Protein AF-R6BYP0-F1 (afdb_monomer_lite)

Foldseek 3Di:
DAAQAFDGPPDDPVCLVVQNFDDPDVVVVVVCCVVVVDDDGSCVNVVLQVVCVPPPDGKDWDGDSHHTDIDRDDPPDPDPDDDDDDDDDDPDPPDLLVLVVVVCVVPVDDDLVNSCVSSVHDSVVSVVSVVVCVVVVVDPDD

pLDDT: mean 83.01, std 14.81, range [37.06, 96.94]

Sequence (142 aa):
MGGIGGLLPGLELDDLMMGISVCRNPHLADVFYRMQLIEVYGTGMKKIMGAYADTPVQPKVTTTNNAFKIILPNVNAVPKAAEAPEEAIAPVADSNEEKVLRFLTEHQVITRKAAQTLLDVSQSTAGRILKAMVDSGQIKQF

Secondary structure (DSSP, 8-state):
---SSSPPTT--HHHHHHT----S-HHHHHHHHHTTSS-STT-HHHHHHHHTTTSSS--EEEE-SS-EEEE---SS---------S-S-------HHHHHHHHHHH-S---HHHHHHHHTS-HHHHHHHHHHHHHTTSS---

Radius of gyration: 25.03 Å; chains: 1; bounding box: 53×41×54 Å

Structure (mmCIF, N/CA/C/O backbone):
data_AF-R6BYP0-F1
#
_entry.id   AF-R6BYP0-F1
#
loop_
_atom_site.group_PDB
_atom_site.id
_atom_site.type_symbol
_atom_site.label_atom_id
_atom_site.label_alt_id
_atom_site.label_comp_id
_atom_site.label_asym_id
_atom_site.label_entity_id
_atom_site.label_seq_id
_atom_site.pdbx_PDB_ins_code
_atom_site.Cartn_x
_atom_site.Cartn_y
_atom_site.Cartn_z
_atom_site.occupancy
_atom_site.B_iso_or_equiv
_atom_site.auth_seq_id
_atom_site.auth_comp_id
_atom_site.auth_asym_id
_atom_site.auth_atom_id
_atom_site.pdbx_PDB_model_num
ATOM 1 N N . MET A 1 1 ? 14.848 15.702 -15.884 1.00 47.72 1 MET A N 1
ATOM 2 C CA . MET A 1 1 ? 15.810 15.255 -14.851 1.00 47.72 1 MET A CA 1
ATOM 3 C C . MET A 1 1 ? 14.997 14.528 -13.784 1.00 47.72 1 MET A C 1
ATOM 5 O O . MET A 1 1 ? 14.162 15.163 -13.157 1.00 47.72 1 MET A O 1
ATOM 9 N N . GLY A 1 2 ? 15.081 13.196 -13.701 1.00 54.56 2 GLY A N 1
ATOM 10 C CA . GLY A 1 2 ? 14.221 12.405 -12.807 1.00 54.56 2 GLY A CA 1
ATOM 11 C C . GLY A 1 2 ? 14.681 12.509 -11.353 1.00 54.56 2 GLY A C 1
ATOM 12 O O . GLY A 1 2 ? 15.869 12.358 -11.086 1.00 54.56 2 GLY A O 1
ATOM 13 N N . GLY A 1 3 ? 13.755 12.767 -10.425 1.00 59.56 3 GLY A N 1
ATOM 14 C CA . GLY A 1 3 ? 14.043 12.791 -8.989 1.00 59.56 3 GLY A CA 1
ATOM 15 C C . GLY A 1 3 ? 14.639 11.464 -8.505 1.00 59.56 3 GLY A C 1
ATOM 16 O O . GLY A 1 3 ? 14.298 10.398 -9.027 1.00 59.56 3 GLY A O 1
ATOM 17 N N . ILE A 1 4 ? 15.531 11.545 -7.514 1.00 72.12 4 ILE A N 1
ATOM 18 C CA . ILE A 1 4 ? 16.390 10.444 -7.037 1.00 72.12 4 ILE A CA 1
ATOM 19 C C . ILE A 1 4 ? 15.579 9.246 -6.502 1.00 72.12 4 ILE A C 1
ATOM 21 O O . ILE A 1 4 ? 16.046 8.116 -6.602 1.00 72.12 4 ILE A O 1
ATOM 25 N N . GLY A 1 5 ? 14.347 9.456 -6.022 1.00 79.56 5 GLY A N 1
ATOM 26 C CA . GLY A 1 5 ? 13.522 8.373 -5.467 1.00 79.56 5 GLY A CA 1
ATOM 27 C C . GLY A 1 5 ? 12.004 8.501 -5.623 1.00 79.56 5 GLY A C 1
ATOM 28 O O . GLY A 1 5 ? 11.293 7.701 -5.028 1.00 79.56 5 GLY A O 1
ATOM 29 N N . GLY A 1 6 ? 11.489 9.485 -6.372 1.00 86.81 6 GLY A N 1
ATOM 30 C CA . GLY A 1 6 ? 10.042 9.690 -6.570 1.00 86.81 6 GLY A CA 1
ATOM 31 C C . GLY A 1 6 ? 9.419 8.729 -7.587 1.00 86.81 6 GLY A C 1
ATOM 32 O O . GLY A 1 6 ? 10.005 7.703 -7.930 1.00 86.81 6 GLY A O 1
ATOM 33 N N . LEU A 1 7 ? 8.265 9.081 -8.150 1.00 89.00 7 LEU A N 1
ATOM 34 C CA . LEU A 1 7 ? 7.816 8.491 -9.420 1.00 89.00 7 LEU A CA 1
ATOM 35 C C . LEU A 1 7 ? 8.611 9.088 -10.595 1.00 89.00 7 LEU A C 1
ATOM 37 O O . LEU A 1 7 ? 9.308 10.098 -10.445 1.00 89.00 7 LEU A O 1
ATOM 41 N N . LEU A 1 8 ? 8.612 8.415 -11.749 1.00 88.25 8 LEU A N 1
ATOM 42 C CA . LEU A 1 8 ? 9.209 9.005 -12.951 1.00 88.25 8 LEU A CA 1
ATOM 43 C C . LEU A 1 8 ? 8.338 10.180 -13.423 1.00 88.25 8 LEU A C 1
ATOM 45 O O . LEU A 1 8 ? 7.123 10.131 -13.245 1.00 88.25 8 LEU A O 1
ATOM 49 N N . PRO A 1 9 ? 8.929 11.235 -14.013 1.00 85.81 9 PRO A N 1
ATOM 50 C CA . PRO A 1 9 ? 8.148 12.350 -14.539 1.00 85.81 9 PRO A CA 1
ATOM 51 C C . PRO A 1 9 ? 7.064 11.860 -15.505 1.00 85.81 9 PRO A C 1
ATOM 53 O O . PRO A 1 9 ? 7.372 11.106 -16.427 1.00 85.81 9 PRO A O 1
ATOM 56 N N . GLY A 1 10 ? 5.821 12.294 -15.288 1.00 86.94 10 GLY A N 1
ATOM 57 C CA . GLY A 1 10 ? 4.667 11.879 -16.089 1.00 86.94 10 GLY A CA 1
ATOM 58 C C . GLY A 1 10 ? 4.003 10.570 -15.650 1.00 86.94 10 GLY A C 1
ATOM 59 O O . GLY A 1 10 ? 3.106 10.122 -16.350 1.00 86.94 10 GLY A O 1
ATOM 60 N N . LEU A 1 11 ? 4.428 9.967 -14.533 1.00 89.31 11 LEU A N 1
ATOM 61 C CA . LEU A 1 11 ? 3.693 8.885 -13.875 1.00 89.31 11 LEU A CA 1
ATOM 62 C C . LEU A 1 11 ? 3.050 9.374 -12.584 1.00 89.31 11 LEU A C 1
ATOM 64 O O . LEU A 1 11 ? 3.723 9.949 -11.722 1.00 89.31 11 LEU A O 1
ATOM 68 N N . GLU A 1 12 ? 1.775 9.050 -12.430 1.00 91.25 12 GLU A N 1
ATOM 69 C CA . GLU A 1 12 ? 1.004 9.270 -11.217 1.00 91.25 12 GLU A CA 1
ATOM 70 C C . GLU A 1 12 ? 0.814 7.967 -10.430 1.00 91.25 12 GLU A C 1
ATOM 72 O O . GLU A 1 12 ? 1.130 6.861 -10.882 1.00 91.25 12 GLU A O 1
ATOM 77 N N . LEU A 1 13 ? 0.322 8.092 -9.195 1.00 89.69 13 LEU A N 1
ATOM 78 C CA . LEU A 1 13 ? 0.035 6.927 -8.362 1.00 89.69 13 LEU A CA 1
ATOM 79 C C . LEU A 1 13 ? -1.062 6.050 -8.985 1.00 89.69 13 LEU A C 1
ATOM 81 O O . LEU A 1 13 ? -0.971 4.825 -8.916 1.00 89.69 13 LEU A O 1
ATOM 85 N N . ASP A 1 14 ? -2.058 6.654 -9.630 1.00 90.94 14 ASP A N 1
ATOM 86 C CA . ASP A 1 14 ? -3.150 5.917 -10.268 1.00 90.94 14 ASP A CA 1
ATOM 87 C C . ASP A 1 14 ? -2.651 5.062 -11.440 1.00 90.94 14 ASP A C 1
ATOM 89 O O . ASP A 1 14 ? -3.052 3.904 -11.559 1.00 90.94 14 ASP A O 1
ATOM 93 N N . ASP A 1 15 ? -1.691 5.556 -12.229 1.00 91.38 15 ASP A N 1
ATOM 94 C CA . ASP A 1 15 ? -1.046 4.790 -13.304 1.00 91.38 15 ASP A CA 1
ATOM 95 C C . ASP A 1 15 ? -0.396 3.508 -12.764 1.00 91.38 15 ASP A C 1
ATOM 97 O O . ASP A 1 15 ? -0.582 2.407 -13.296 1.00 91.38 15 ASP A O 1
ATOM 101 N N . LEU A 1 16 ? 0.334 3.641 -11.653 1.00 89.00 16 LEU A N 1
ATOM 102 C CA . LEU A 1 16 ? 0.970 2.526 -10.955 1.00 89.00 16 LEU A CA 1
ATOM 103 C C . LEU A 1 16 ? -0.075 1.501 -10.482 1.00 89.00 16 LEU A C 1
ATOM 105 O O . LEU A 1 16 ? 0.128 0.293 -10.626 1.00 89.00 16 LEU A O 1
ATOM 109 N N . MET A 1 17 ? -1.206 1.969 -9.946 1.00 89.12 17 MET A N 1
ATOM 110 C CA . MET A 1 17 ? -2.302 1.112 -9.478 1.00 89.12 17 MET A CA 1
ATOM 111 C C . MET A 1 17 ? -3.043 0.433 -10.639 1.00 89.12 17 MET A C 1
ATOM 113 O O . MET A 1 17 ? -3.471 -0.718 -10.514 1.00 89.12 17 MET A O 1
ATOM 117 N N . MET A 1 18 ? -3.120 1.077 -11.808 1.00 89.56 18 MET A N 1
ATOM 118 C CA . MET A 1 18 ? -3.630 0.475 -13.045 1.00 89.56 18 MET A CA 1
ATOM 119 C C . MET A 1 18 ? -2.673 -0.564 -13.644 1.00 89.56 18 MET A C 1
ATOM 121 O O . MET A 1 18 ? -3.097 -1.385 -14.463 1.00 89.56 18 MET A O 1
ATOM 125 N N . GLY A 1 19 ? -1.433 -0.631 -13.158 1.00 87.69 19 GLY A N 1
ATOM 126 C CA . GLY A 1 19 ? -0.419 -1.597 -13.574 1.00 87.69 19 GLY A CA 1
ATOM 127 C C . GLY A 1 19 ? 0.525 -1.071 -14.651 1.00 87.69 19 GLY A C 1
ATOM 128 O O . GLY A 1 19 ? 1.230 -1.859 -15.278 1.00 87.69 19 GLY A O 1
ATOM 129 N N . ILE A 1 20 ? 0.566 0.245 -14.865 1.00 90.62 20 ILE A N 1
ATOM 130 C CA . ILE A 1 20 ? 1.586 0.874 -15.699 1.00 90.62 20 ILE A CA 1
ATOM 131 C C . ILE A 1 20 ? 2.915 0.795 -14.950 1.00 90.62 20 ILE A C 1
ATOM 133 O O . ILE A 1 20 ? 3.030 1.159 -13.779 1.00 90.62 20 ILE A O 1
ATOM 137 N N . SER A 1 21 ? 3.941 0.288 -15.628 1.00 88.12 21 SER A N 1
ATOM 138 C CA . SER A 1 21 ? 5.251 0.076 -15.030 1.00 88.12 21 SER A CA 1
ATOM 139 C C . SER A 1 21 ? 6.345 0.534 -15.972 1.00 88.12 21 SER A C 1
ATOM 141 O O . SER A 1 21 ? 6.461 0.053 -17.097 1.00 88.12 21 SER A O 1
ATOM 143 N N . VAL A 1 22 ? 7.160 1.468 -15.487 1.00 88.88 22 VAL A N 1
ATOM 144 C CA . VAL A 1 22 ? 8.343 1.959 -16.189 1.00 88.88 22 VAL A CA 1
ATOM 145 C C . VAL A 1 22 ? 9.548 1.761 -15.282 1.00 88.88 22 VAL A C 1
ATOM 147 O O . VAL A 1 22 ? 9.624 2.306 -14.178 1.00 88.88 22 VAL A O 1
ATOM 150 N N . CYS A 1 23 ? 10.504 0.959 -15.743 1.00 87.88 23 CYS A N 1
ATOM 151 C CA . CYS A 1 23 ? 11.705 0.652 -14.981 1.00 87.88 23 CYS A CA 1
ATOM 152 C C . CYS A 1 23 ? 12.722 1.790 -15.074 1.00 87.88 23 CYS A C 1
ATOM 154 O O . CYS A 1 23 ? 13.144 2.170 -16.162 1.00 87.88 23 CYS A O 1
ATOM 156 N N . ARG A 1 24 ? 13.203 2.267 -13.920 1.00 88.56 24 ARG A N 1
ATOM 157 C CA . ARG A 1 24 ? 14.367 3.173 -13.860 1.00 88.56 24 ARG A CA 1
ATOM 158 C C . ARG A 1 24 ? 15.650 2.490 -14.329 1.00 88.56 24 ARG A C 1
ATOM 160 O O . ARG A 1 24 ? 16.475 3.118 -14.980 1.00 88.56 24 ARG A O 1
ATOM 167 N N . ASN A 1 25 ? 15.812 1.214 -13.981 1.00 91.81 25 ASN A N 1
ATOM 168 C CA . ASN A 1 25 ? 16.931 0.384 -14.409 1.00 91.81 25 ASN A CA 1
ATOM 169 C C . ASN A 1 25 ? 16.396 -0.905 -15.059 1.00 91.81 25 ASN A C 1
ATOM 171 O O . ASN A 1 25 ? 16.143 -1.882 -14.349 1.00 91.81 25 ASN A O 1
ATOM 175 N N . PRO A 1 26 ? 16.193 -0.911 -16.389 1.00 91.19 26 PRO A N 1
ATOM 176 C CA . PRO A 1 26 ? 15.691 -2.078 -17.113 1.00 91.19 26 PRO A CA 1
ATOM 177 C C . PRO A 1 26 ? 16.608 -3.302 -17.007 1.00 91.19 26 PRO A C 1
ATOM 179 O O . PRO A 1 26 ? 16.115 -4.419 -16.915 1.00 91.19 26 PRO A O 1
ATOM 182 N N . HIS A 1 27 ? 17.931 -3.109 -16.957 1.00 95.62 27 HIS A N 1
ATOM 183 C CA . HIS A 1 27 ? 18.885 -4.218 -16.843 1.00 95.62 27 HIS A CA 1
ATOM 184 C C . HIS A 1 27 ? 18.778 -4.938 -15.498 1.00 95.62 27 HIS A C 1
ATOM 186 O O . HIS A 1 27 ? 18.795 -6.163 -15.453 1.00 95.62 27 HIS A O 1
ATOM 192 N N . LEU A 1 28 ? 18.631 -4.191 -14.398 1.00 94.38 28 LEU A N 1
ATOM 193 C CA . LEU A 1 28 ? 18.425 -4.795 -13.080 1.00 94.38 28 LEU A CA 1
ATOM 194 C C . LEU A 1 28 ? 17.107 -5.577 -13.028 1.00 94.38 28 LEU A C 1
ATOM 196 O O . LEU A 1 28 ? 17.053 -6.667 -12.464 1.00 94.38 28 LEU A O 1
ATOM 200 N N . ALA A 1 29 ? 16.055 -5.028 -13.634 1.00 92.00 29 ALA A N 1
ATOM 201 C CA . ALA A 1 29 ? 14.764 -5.692 -13.668 1.00 92.00 29 ALA A CA 1
ATOM 202 C C . ALA A 1 29 ? 14.799 -6.974 -14.520 1.00 92.00 29 ALA A C 1
ATOM 204 O O . ALA A 1 29 ? 14.262 -7.992 -14.092 1.00 92.00 29 ALA A O 1
ATOM 205 N N . ASP A 1 30 ? 15.515 -6.967 -15.650 1.00 93.31 30 ASP A N 1
ATOM 206 C CA . ASP A 1 30 ? 15.751 -8.165 -16.466 1.00 93.31 30 ASP A CA 1
ATOM 207 C C . ASP A 1 30 ? 16.498 -9.257 -15.684 1.00 93.31 30 ASP A C 1
ATOM 209 O O . ASP A 1 30 ? 16.110 -10.425 -15.718 1.00 93.31 30 ASP A O 1
ATOM 213 N N . VAL A 1 31 ? 17.518 -8.886 -14.901 1.00 96.12 31 VAL A N 1
ATOM 214 C CA . VAL A 1 31 ? 18.211 -9.833 -14.013 1.00 96.12 31 VAL A CA 1
ATOM 215 C C . VAL A 1 31 ? 17.234 -10.452 -13.010 1.00 96.12 31 VAL A C 1
ATOM 217 O O . VAL A 1 31 ? 17.187 -11.675 -12.887 1.00 96.12 31 VAL A O 1
ATOM 220 N N . PHE A 1 32 ? 16.414 -9.650 -12.325 1.00 95.31 32 PHE A N 1
ATOM 221 C CA . PHE A 1 32 ? 15.428 -10.170 -11.369 1.00 95.31 32 PHE A CA 1
ATOM 222 C C . PHE A 1 32 ? 14.362 -11.048 -12.027 1.00 95.31 32 PHE A C 1
ATOM 224 O O . PHE A 1 32 ? 13.955 -12.047 -11.432 1.00 95.31 32 PHE A O 1
ATOM 231 N N . TYR A 1 33 ? 13.950 -10.717 -13.251 1.00 9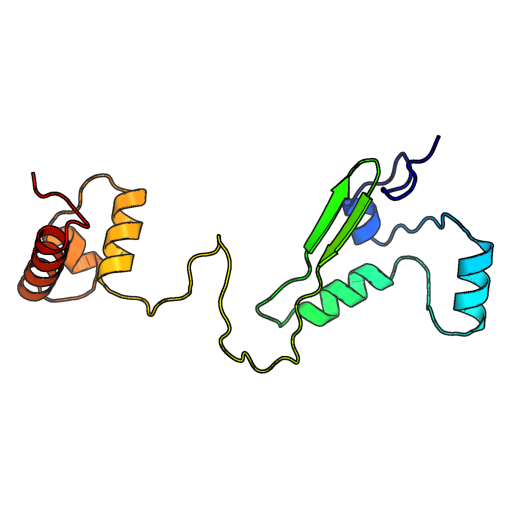2.88 33 TYR A N 1
ATOM 232 C CA . TYR A 1 33 ? 13.013 -11.519 -14.028 1.00 92.88 33 TYR A CA 1
ATOM 233 C C . TYR A 1 33 ? 13.608 -12.886 -14.385 1.00 92.88 33 TYR A C 1
ATOM 235 O O . TYR A 1 33 ? 12.999 -13.923 -14.133 1.00 92.88 33 TYR A O 1
ATOM 243 N N . ARG A 1 34 ? 14.848 -12.913 -14.890 1.00 95.19 34 ARG A N 1
ATOM 244 C CA . ARG A 1 34 ? 15.562 -14.153 -15.243 1.00 95.19 34 ARG A CA 1
ATOM 245 C C . ARG A 1 34 ? 15.862 -15.035 -14.034 1.00 95.19 34 ARG A C 1
ATOM 247 O O . ARG A 1 34 ? 15.889 -16.254 -14.170 1.00 95.19 34 ARG A O 1
ATOM 254 N N . MET A 1 35 ? 16.066 -14.433 -12.863 1.00 96.94 35 MET A N 1
ATOM 255 C CA . MET A 1 35 ? 16.201 -15.148 -11.589 1.00 96.94 35 MET A CA 1
ATOM 256 C C . MET A 1 35 ? 14.856 -15.569 -10.978 1.00 96.94 35 MET A C 1
ATOM 258 O O . MET A 1 35 ? 14.851 -16.142 -9.893 1.00 96.94 35 MET A O 1
ATOM 262 N N . GLN A 1 36 ? 13.728 -15.275 -11.634 1.00 93.38 36 GLN A N 1
ATOM 263 C CA . GLN A 1 36 ? 12.375 -15.570 -11.148 1.00 93.38 36 GLN A CA 1
ATOM 264 C C . GLN A 1 36 ? 12.047 -14.924 -9.787 1.00 93.38 36 GLN A C 1
ATOM 266 O O . GLN A 1 36 ? 11.179 -15.401 -9.061 1.00 93.38 36 GLN A O 1
ATOM 271 N N . LEU A 1 37 ? 12.723 -13.822 -9.436 1.00 93.44 37 LEU A N 1
ATOM 272 C CA . LEU A 1 37 ? 12.415 -13.038 -8.232 1.00 93.44 37 LEU A CA 1
ATOM 273 C C . LEU A 1 37 ? 11.259 -12.063 -8.450 1.00 93.44 37 LEU A C 1
ATOM 275 O O . LEU A 1 37 ? 10.616 -11.636 -7.494 1.00 93.44 37 LEU A O 1
ATOM 279 N N . ILE A 1 38 ? 11.021 -11.688 -9.705 1.00 91.56 38 ILE A N 1
ATOM 280 C CA . ILE A 1 38 ? 9.865 -10.901 -10.115 1.00 91.56 38 ILE A CA 1
ATOM 281 C C . ILE A 1 38 ? 9.165 -11.599 -11.273 1.00 91.56 38 ILE A C 1
ATOM 283 O O . ILE A 1 38 ? 9.764 -12.369 -12.021 1.00 91.56 38 ILE A O 1
ATOM 287 N N . GLU A 1 39 ? 7.883 -11.300 -11.415 1.00 84.44 39 GLU A N 1
ATOM 288 C CA . GLU A 1 39 ? 7.058 -11.791 -12.510 1.00 84.44 39 GLU A CA 1
ATOM 289 C C . GLU A 1 39 ? 7.020 -10.757 -13.650 1.00 84.44 39 GLU A C 1
ATOM 291 O O . GLU A 1 39 ? 8.040 -10.205 -14.051 1.00 84.44 39 GLU A O 1
ATOM 296 N N . VAL A 1 40 ? 5.824 -10.458 -14.159 1.00 80.69 40 VAL A N 1
ATOM 297 C CA . VAL A 1 40 ? 5.571 -9.421 -15.154 1.00 80.69 40 VAL A CA 1
ATOM 298 C C . VAL A 1 40 ? 5.567 -8.039 -14.498 1.00 80.69 40 VAL A C 1
ATOM 300 O O . VAL A 1 40 ? 5.065 -7.845 -13.388 1.00 80.69 40 VAL A O 1
ATOM 303 N N . TYR A 1 41 ? 6.099 -7.055 -15.217 1.00 83.81 41 TYR A N 1
ATOM 304 C CA . TYR A 1 41 ? 6.051 -5.650 -14.833 1.00 83.81 41 TYR A CA 1
ATOM 305 C C . TYR A 1 41 ? 4.620 -5.189 -14.512 1.00 83.81 41 TYR A C 1
ATOM 307 O O . TYR A 1 41 ? 3.663 -5.560 -15.189 1.00 83.81 41 TYR A O 1
ATOM 315 N N . GLY A 1 42 ? 4.470 -4.366 -13.473 1.00 84.06 42 GLY A N 1
ATOM 316 C CA . GLY A 1 42 ? 3.197 -3.708 -13.148 1.00 84.06 42 GLY A CA 1
ATOM 317 C C . GLY A 1 42 ? 2.155 -4.555 -12.415 1.00 84.06 42 GLY A C 1
ATOM 318 O O . GLY A 1 42 ? 1.148 -4.014 -11.966 1.00 84.06 42 GLY A O 1
ATOM 319 N N . THR A 1 43 ? 2.378 -5.854 -12.205 1.00 89.38 43 THR A N 1
ATOM 320 C CA . THR A 1 43 ? 1.425 -6.692 -11.449 1.00 89.38 43 THR A CA 1
ATOM 321 C C . THR A 1 43 ? 1.628 -6.612 -9.936 1.00 89.38 43 THR A C 1
ATOM 323 O O . THR A 1 43 ? 0.686 -6.828 -9.173 1.00 89.38 43 THR A O 1
ATOM 326 N N . GLY A 1 44 ? 2.840 -6.259 -9.492 1.00 90.88 44 GLY A N 1
ATOM 327 C CA . GLY A 1 44 ? 3.237 -6.295 -8.083 1.00 90.88 44 GLY A CA 1
ATOM 328 C C . GLY A 1 44 ? 2.342 -5.462 -7.163 1.00 90.88 44 GLY A C 1
ATOM 329 O O . GLY A 1 44 ? 1.920 -5.955 -6.123 1.00 90.88 44 GLY A O 1
ATOM 330 N N . MET A 1 45 ? 1.975 -4.239 -7.563 1.00 92.19 45 MET A N 1
ATOM 331 C CA . MET A 1 45 ? 1.120 -3.380 -6.733 1.00 92.19 45 MET A CA 1
ATOM 332 C C . MET A 1 45 ? -0.281 -3.949 -6.539 1.00 92.19 45 MET A C 1
ATOM 334 O O . MET A 1 45 ? -0.766 -3.994 -5.412 1.00 92.19 45 MET A O 1
ATOM 338 N N . LYS A 1 46 ? -0.907 -4.451 -7.609 1.00 91.25 46 LYS A N 1
ATOM 339 C CA . LYS A 1 46 ? -2.222 -5.100 -7.518 1.00 91.25 46 LYS A CA 1
ATOM 340 C C . LYS A 1 46 ? -2.174 -6.334 -6.622 1.00 91.25 46 LYS A C 1
ATOM 342 O O . LYS A 1 46 ? -3.103 -6.556 -5.858 1.00 91.25 46 LYS A O 1
ATOM 347 N N . LYS A 1 47 ? -1.082 -7.104 -6.668 1.00 93.00 47 LYS A N 1
ATOM 348 C CA . LYS A 1 47 ? -0.884 -8.264 -5.788 1.00 93.00 47 LYS A CA 1
ATOM 349 C C . LYS A 1 47 ? -0.713 -7.869 -4.330 1.00 93.00 47 LYS A C 1
ATOM 351 O O . LYS A 1 47 ? -1.337 -8.486 -3.477 1.00 93.00 47 LYS A O 1
ATOM 356 N N . ILE A 1 48 ? 0.084 -6.836 -4.053 1.00 94.25 48 ILE A N 1
ATOM 357 C CA . ILE A 1 48 ? 0.238 -6.297 -2.698 1.00 94.25 48 ILE A CA 1
ATOM 358 C C . ILE A 1 48 ? -1.126 -5.862 -2.166 1.00 94.25 48 ILE A C 1
ATOM 360 O O . ILE A 1 48 ? -1.514 -6.304 -1.099 1.00 94.25 48 ILE A O 1
ATOM 364 N N . MET A 1 49 ? -1.885 -5.062 -2.914 1.00 93.88 49 MET A N 1
ATOM 365 C CA . MET A 1 49 ? -3.206 -4.606 -2.465 1.00 93.88 49 MET A CA 1
ATOM 366 C C . MET A 1 49 ? -4.191 -5.773 -2.305 1.00 93.88 49 MET A C 1
ATOM 368 O O . MET A 1 49 ? -4.890 -5.859 -1.302 1.00 93.88 49 MET A O 1
ATOM 372 N N . GLY A 1 50 ? -4.192 -6.718 -3.250 1.00 94.56 50 GLY A N 1
ATOM 373 C CA . GLY A 1 50 ? -5.032 -7.915 -3.203 1.00 94.56 50 GLY A CA 1
ATOM 374 C C . GLY A 1 50 ? -4.729 -8.829 -2.014 1.00 94.56 50 GLY A C 1
ATOM 375 O O . GLY A 1 50 ? -5.654 -9.371 -1.422 1.00 94.56 50 GLY A O 1
ATOM 376 N N . ALA A 1 51 ? -3.463 -8.949 -1.604 1.00 94.75 51 ALA A N 1
ATOM 377 C CA . ALA A 1 51 ? -3.069 -9.733 -0.430 1.00 94.75 51 ALA A CA 1
ATOM 378 C C . ALA A 1 51 ? -3.622 -9.169 0.893 1.00 94.75 51 ALA A C 1
ATOM 380 O O . ALA A 1 51 ? -3.668 -9.887 1.888 1.00 94.75 51 ALA A O 1
ATOM 381 N N . TYR A 1 52 ? -4.045 -7.903 0.901 1.00 95.75 52 TYR A N 1
ATOM 382 C CA . TYR A 1 52 ? -4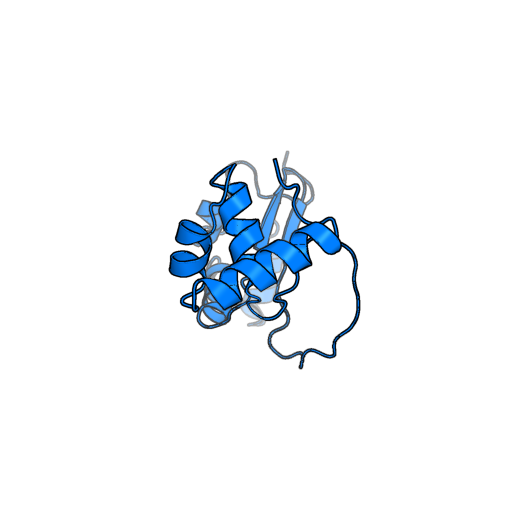.637 -7.231 2.054 1.00 95.75 52 TYR A CA 1
ATOM 383 C C . TYR A 1 52 ? -6.152 -7.005 1.909 1.00 95.75 52 TYR A C 1
ATOM 385 O O . TYR A 1 52 ? -6.756 -6.456 2.828 1.00 95.75 52 TYR A O 1
ATOM 393 N N . ALA A 1 53 ? -6.789 -7.432 0.810 1.00 93.56 53 ALA A N 1
ATOM 394 C CA . ALA A 1 53 ? -8.188 -7.109 0.503 1.00 93.56 53 ALA A CA 1
ATOM 395 C C . ALA A 1 53 ? -9.171 -7.488 1.628 1.00 93.56 53 ALA A C 1
ATOM 397 O O . ALA A 1 53 ? -10.034 -6.688 1.979 1.00 93.56 53 ALA A O 1
ATOM 398 N N . ASP A 1 54 ? -8.977 -8.656 2.244 1.00 92.75 54 ASP A N 1
ATOM 399 C CA . ASP A 1 54 ? -9.833 -9.175 3.322 1.00 92.75 54 ASP A CA 1
ATOM 400 C C . ASP A 1 54 ? -9.308 -8.843 4.730 1.00 92.75 54 ASP A C 1
ATOM 402 O O . ASP A 1 54 ? -9.762 -9.400 5.731 1.00 92.75 54 ASP A O 1
ATOM 406 N N . THR A 1 55 ? -8.317 -7.954 4.833 1.00 91.31 55 THR A N 1
ATOM 407 C CA . THR A 1 55 ? -7.697 -7.583 6.110 1.00 91.31 55 THR A CA 1
ATOM 408 C C . THR A 1 55 ? -8.186 -6.211 6.590 1.00 91.31 55 THR A C 1
ATOM 410 O O . THR A 1 55 ? -8.407 -5.305 5.782 1.00 91.31 55 THR A O 1
ATOM 413 N N . PRO A 1 56 ? -8.341 -6.003 7.912 1.00 89.19 56 PRO A N 1
ATOM 414 C CA . PRO A 1 56 ? -8.819 -4.726 8.452 1.00 89.19 56 PRO A CA 1
ATOM 415 C C . PRO A 1 56 ? -7.794 -3.591 8.308 1.00 89.19 56 PRO A C 1
ATOM 417 O O . PRO A 1 56 ? -8.135 -2.419 8.442 1.00 89.19 56 PRO A O 1
ATOM 420 N N . VAL A 1 57 ? -6.528 -3.928 8.055 1.00 91.44 57 VAL A N 1
ATOM 421 C CA . VAL A 1 57 ? -5.428 -2.981 7.866 1.00 91.44 57 VAL A CA 1
ATOM 422 C C . VAL A 1 57 ? -5.031 -2.958 6.399 1.00 91.44 57 VAL A C 1
ATOM 424 O O . VAL A 1 57 ? -4.830 -4.001 5.801 1.00 91.44 57 VAL A O 1
ATOM 427 N N . GLN A 1 58 ? -4.888 -1.775 5.811 1.00 94.75 58 GLN A N 1
ATOM 428 C CA . GLN A 1 58 ? -4.602 -1.643 4.381 1.00 94.75 58 GLN A CA 1
ATOM 429 C C . GLN A 1 58 ? -3.211 -1.039 4.135 1.00 94.75 58 GLN A C 1
ATOM 431 O O . GLN A 1 58 ? -2.778 -0.172 4.908 1.00 94.75 58 GLN A O 1
ATOM 436 N N . PRO A 1 59 ? -2.500 -1.455 3.069 1.00 95.62 59 PRO A N 1
ATOM 437 C CA . PRO A 1 59 ? -1.278 -0.804 2.628 1.00 95.62 59 PRO A CA 1
ATOM 438 C C . PRO A 1 59 ? -1.510 0.675 2.314 1.00 95.62 59 PRO A C 1
ATOM 440 O O . PRO A 1 59 ? -2.554 1.056 1.788 1.00 95.62 59 PRO A O 1
ATOM 443 N N . LYS A 1 60 ? -0.514 1.522 2.589 1.00 94.56 60 LYS A N 1
ATOM 444 C CA . LYS A 1 60 ? -0.560 2.950 2.237 1.00 94.56 60 LYS A CA 1
ATOM 445 C C . LYS A 1 60 ? 0.621 3.310 1.358 1.00 94.56 60 LYS A C 1
ATOM 447 O O . LYS A 1 60 ? 1.763 3.039 1.722 1.00 94.56 60 LYS A O 1
ATOM 452 N N . VAL A 1 61 ? 0.343 3.946 0.225 1.00 92.69 61 VAL A N 1
ATOM 453 C CA . VAL A 1 61 ? 1.366 4.473 -0.680 1.00 92.69 61 VAL A CA 1
ATOM 454 C C . VAL A 1 61 ? 1.336 5.993 -0.610 1.00 92.69 61 VAL A C 1
ATOM 456 O O . VAL A 1 61 ? 0.274 6.609 -0.616 1.00 92.69 61 VAL A O 1
ATOM 459 N N . THR A 1 62 ? 2.505 6.610 -0.510 1.00 91.06 62 THR A N 1
ATOM 460 C CA . THR A 1 62 ? 2.659 8.063 -0.512 1.00 91.06 62 THR A CA 1
ATOM 461 C C . THR A 1 62 ? 3.848 8.425 -1.376 1.00 91.06 62 THR A C 1
ATOM 463 O O . THR A 1 62 ? 4.942 7.885 -1.208 1.00 91.06 62 THR A O 1
ATOM 466 N N . THR A 1 63 ? 3.637 9.352 -2.301 1.00 89.69 63 THR A N 1
ATOM 467 C CA . THR A 1 63 ? 4.651 9.762 -3.268 1.00 89.69 63 THR A CA 1
ATOM 468 C C . THR A 1 63 ? 4.891 11.256 -3.186 1.00 89.69 63 THR A C 1
ATOM 470 O O . THR A 1 63 ? 3.960 12.043 -3.044 1.00 89.69 63 THR A O 1
ATOM 473 N N . THR A 1 64 ? 6.149 11.648 -3.314 1.00 87.62 64 THR A N 1
ATOM 474 C CA . THR A 1 64 ? 6.565 13.028 -3.563 1.00 87.62 64 THR A CA 1
ATOM 475 C C . THR A 1 64 ? 7.433 13.054 -4.818 1.00 87.62 64 THR A C 1
ATOM 477 O O . THR A 1 64 ? 7.777 12.010 -5.380 1.00 87.62 64 THR A O 1
ATOM 480 N N . ASN A 1 65 ? 7.864 14.243 -5.236 1.00 84.44 65 ASN A N 1
ATOM 481 C CA . ASN A 1 65 ? 8.769 14.399 -6.380 1.00 84.44 65 ASN A CA 1
ATOM 482 C C . ASN A 1 65 ? 10.083 13.609 -6.226 1.00 84.44 65 ASN A C 1
ATOM 484 O O . ASN A 1 65 ? 10.721 13.244 -7.216 1.00 84.44 65 ASN A O 1
ATOM 488 N N . ASN A 1 66 ? 10.497 13.325 -4.989 1.00 87.50 66 ASN A N 1
ATOM 489 C CA . ASN A 1 66 ? 11.809 12.759 -4.690 1.00 87.50 66 ASN A CA 1
ATOM 490 C C . ASN A 1 66 ? 11.755 11.483 -3.846 1.00 87.50 66 ASN A C 1
ATOM 492 O O . ASN A 1 66 ? 12.810 10.895 -3.624 1.00 87.50 66 ASN A O 1
ATOM 496 N N . ALA A 1 67 ? 10.575 11.035 -3.414 1.00 88.62 67 ALA A N 1
ATOM 497 C CA . ALA A 1 67 ? 10.426 9.832 -2.608 1.00 88.62 67 ALA A CA 1
ATOM 498 C C . ALA A 1 67 ? 9.175 9.031 -2.982 1.00 88.62 67 ALA A C 1
ATOM 500 O O . ALA A 1 67 ? 8.117 9.587 -3.276 1.00 88.62 67 ALA A O 1
ATOM 501 N N . PHE A 1 68 ? 9.300 7.713 -2.897 1.00 90.88 68 PHE A N 1
ATOM 502 C CA . PHE A 1 68 ? 8.207 6.759 -2.950 1.00 90.88 68 PHE A CA 1
ATOM 503 C C . PHE A 1 68 ? 8.204 5.991 -1.630 1.00 90.88 68 PHE A C 1
ATOM 505 O O . PHE A 1 68 ? 9.180 5.319 -1.293 1.00 90.88 68 PHE A O 1
ATOM 512 N N . LYS A 1 69 ? 7.123 6.112 -0.862 1.00 93.06 69 LYS A N 1
ATOM 513 C CA . LYS A 1 69 ? 6.943 5.432 0.420 1.00 93.06 69 LYS A CA 1
ATOM 514 C C . LYS A 1 69 ? 5.779 4.462 0.306 1.00 93.06 69 LYS A C 1
ATOM 516 O O . LYS A 1 69 ? 4.685 4.853 -0.088 1.00 93.06 69 LYS A O 1
ATOM 521 N N . ILE A 1 70 ? 6.007 3.220 0.717 1.00 94.56 70 ILE A N 1
ATOM 522 C CA . ILE A 1 70 ? 4.956 2.225 0.917 1.00 94.56 70 ILE A CA 1
ATOM 523 C C . ILE A 1 70 ? 5.010 1.725 2.359 1.00 94.56 70 ILE A C 1
ATOM 525 O O . ILE A 1 70 ? 6.083 1.453 2.893 1.00 94.56 70 ILE A O 1
ATOM 529 N N . ILE A 1 71 ? 3.850 1.652 3.001 1.00 95.56 71 ILE A N 1
ATOM 530 C CA . ILE A 1 71 ? 3.668 1.127 4.351 1.00 95.56 71 ILE A CA 1
ATOM 531 C C . ILE A 1 71 ? 2.853 -0.152 4.221 1.00 95.56 71 ILE A C 1
ATOM 533 O O . ILE A 1 71 ? 1.729 -0.108 3.722 1.00 95.56 71 ILE A O 1
ATOM 537 N N . LEU A 1 72 ? 3.423 -1.267 4.676 1.00 96.38 72 LEU A N 1
ATOM 538 C CA . LEU A 1 72 ? 2.782 -2.579 4.696 1.00 96.38 72 LEU A CA 1
ATOM 539 C C . LEU A 1 72 ? 2.515 -2.974 6.154 1.00 96.38 72 LEU A C 1
ATOM 541 O O . LEU A 1 72 ? 3.467 -3.263 6.882 1.00 96.38 72 LEU A O 1
ATOM 545 N N . PRO A 1 73 ? 1.253 -2.955 6.613 1.00 93.81 73 PRO A N 1
ATOM 546 C CA . PRO A 1 73 ? 0.911 -3.418 7.951 1.00 93.81 73 PRO A CA 1
ATOM 547 C C . PRO A 1 73 ? 1.294 -4.890 8.147 1.00 93.81 73 PRO A C 1
ATOM 549 O O . PRO A 1 73 ? 1.100 -5.714 7.253 1.00 93.81 73 PRO A O 1
ATOM 552 N N . ASN A 1 74 ? 1.829 -5.244 9.315 1.00 92.81 74 ASN A N 1
ATOM 553 C CA . ASN A 1 74 ? 2.130 -6.639 9.625 1.00 92.81 74 ASN A CA 1
ATOM 554 C C . ASN A 1 74 ? 0.848 -7.370 10.050 1.00 92.81 74 ASN A C 1
ATOM 556 O O . ASN A 1 74 ? 0.311 -7.094 11.119 1.00 92.81 74 ASN A O 1
ATOM 560 N N . VAL A 1 75 ? 0.393 -8.316 9.231 1.00 88.75 75 VAL A N 1
ATOM 561 C CA . VAL A 1 75 ? -0.808 -9.131 9.490 1.00 88.75 75 VAL A CA 1
ATOM 562 C C . VAL A 1 75 ? -0.530 -10.380 10.335 1.00 88.75 75 VAL A C 1
ATOM 564 O O . VAL A 1 75 ? -1.458 -10.986 10.855 1.00 88.75 75 VAL A O 1
ATOM 567 N N . ASN A 1 76 ? 0.743 -10.759 10.495 1.00 86.44 76 ASN A N 1
ATOM 568 C CA . ASN A 1 76 ? 1.167 -11.950 11.240 1.00 86.44 76 ASN A CA 1
ATOM 569 C C . ASN A 1 76 ? 1.526 -11.645 12.700 1.00 86.44 76 ASN A C 1
ATOM 571 O O . ASN A 1 76 ? 1.717 -12.561 13.500 1.00 86.44 76 ASN A O 1
ATOM 575 N N . ALA A 1 77 ? 1.685 -10.368 13.051 1.00 79.69 77 ALA A N 1
ATOM 576 C CA . ALA A 1 77 ? 1.950 -9.984 14.425 1.00 79.69 77 ALA A CA 1
ATOM 577 C C . ALA A 1 77 ? 0.683 -10.197 15.254 1.00 79.69 77 ALA A C 1
ATOM 579 O O . ALA A 1 77 ? -0.305 -9.485 15.089 1.00 79.69 77 ALA A O 1
ATOM 580 N N . VAL A 1 78 ? 0.732 -11.147 16.191 1.00 59.53 78 VAL A N 1
ATOM 581 C CA . VAL A 1 78 ? -0.196 -11.145 17.324 1.00 59.53 78 VAL A CA 1
ATOM 582 C C . VAL A 1 78 ? 0.008 -9.799 18.020 1.00 59.53 78 VAL A C 1
ATOM 584 O O . VAL A 1 78 ? 1.153 -9.500 18.378 1.00 59.53 78 VAL A O 1
ATOM 587 N N . PRO A 1 79 ? -1.025 -8.956 18.176 1.00 57.81 79 PRO A N 1
ATOM 588 C CA . PRO A 1 79 ? -0.854 -7.652 18.790 1.00 57.81 79 PRO A CA 1
ATOM 589 C C . PRO A 1 79 ? -0.447 -7.849 20.251 1.00 57.81 79 PRO A C 1
ATOM 591 O O . PRO A 1 79 ? -1.276 -8.039 21.137 1.00 57.81 79 PRO A O 1
ATOM 594 N N . LYS A 1 80 ? 0.860 -7.808 20.515 1.00 45.75 80 LYS A N 1
ATOM 595 C CA . LYS A 1 80 ? 1.369 -7.486 21.838 1.00 45.75 80 LYS A CA 1
ATOM 596 C C . LYS A 1 80 ? 1.118 -5.997 21.986 1.00 45.75 80 LYS A C 1
ATOM 598 O O . LYS A 1 80 ? 1.763 -5.202 21.308 1.00 45.75 80 LYS A O 1
ATOM 603 N N . ALA A 1 81 ? 0.129 -5.648 22.801 1.00 49.16 81 ALA A N 1
ATOM 604 C CA . ALA A 1 81 ? -0.103 -4.274 23.211 1.00 49.16 81 ALA A CA 1
ATOM 605 C C . ALA A 1 81 ? 1.242 -3.641 23.617 1.00 49.16 81 ALA A C 1
ATOM 607 O O . ALA A 1 81 ? 1.879 -4.096 24.566 1.00 49.16 81 ALA A O 1
ATOM 608 N N . ALA A 1 82 ? 1.700 -2.665 22.836 1.00 44.72 82 ALA A N 1
ATOM 609 C CA . ALA A 1 82 ? 2.876 -1.851 23.107 1.00 44.72 82 ALA A CA 1
ATOM 610 C C . ALA A 1 82 ? 2.682 -0.483 22.426 1.00 44.72 82 ALA A C 1
ATOM 612 O O . ALA A 1 82 ? 2.901 -0.332 21.228 1.00 44.72 82 ALA A O 1
ATOM 613 N N . GLU A 1 83 ? 2.116 0.450 23.197 1.00 42.94 83 GLU A N 1
ATOM 614 C CA . GLU A 1 83 ? 2.619 1.819 23.440 1.00 42.94 83 GLU A CA 1
ATOM 615 C C . GLU A 1 83 ? 3.442 2.448 22.279 1.00 42.94 83 GLU A C 1
ATOM 617 O O . GLU A 1 83 ? 4.601 2.095 22.089 1.00 42.94 83 GLU A O 1
ATOM 622 N N . ALA A 1 84 ? 2.807 3.217 21.373 1.00 45.81 84 ALA A N 1
ATOM 623 C CA . ALA A 1 84 ? 2.732 4.706 21.294 1.00 45.81 84 ALA A CA 1
ATOM 624 C C . ALA A 1 84 ? 3.983 5.387 20.655 1.00 45.81 84 ALA A C 1
ATOM 626 O O . ALA A 1 84 ? 5.094 4.938 20.926 1.00 45.81 84 ALA A O 1
ATOM 627 N N . PRO A 1 85 ? 3.859 6.429 19.785 1.00 45.91 85 PRO A N 1
ATOM 628 C CA . PRO A 1 85 ? 3.123 7.682 20.052 1.00 45.91 85 PRO A CA 1
ATOM 629 C C . PRO A 1 85 ? 2.138 8.159 18.949 1.00 45.91 85 PRO A C 1
ATOM 631 O O . PRO A 1 85 ? 2.350 7.890 17.772 1.00 45.91 85 PRO A O 1
ATOM 634 N N . GLU A 1 86 ? 1.072 8.848 19.400 1.00 53.66 86 GLU A N 1
ATOM 635 C CA . GLU A 1 86 ? 0.232 9.905 18.763 1.00 53.66 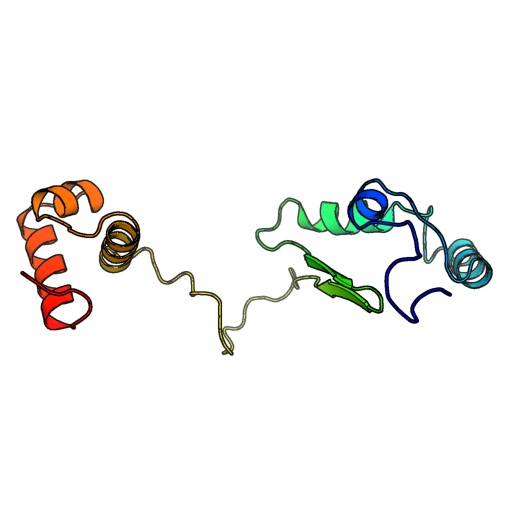86 GLU A CA 1
ATOM 636 C C . GLU A 1 86 ? 0.178 9.932 17.213 1.00 53.66 86 GLU A C 1
ATOM 638 O O . GLU A 1 86 ? 1.185 10.136 16.554 1.00 53.66 86 GLU A O 1
ATOM 643 N N . GLU A 1 87 ? -0.928 9.771 16.484 1.00 42.62 87 GLU A N 1
ATOM 644 C CA . GLU A 1 87 ? -2.332 10.129 16.678 1.00 42.62 87 GLU A CA 1
ATOM 645 C C . GLU A 1 87 ? -3.193 9.095 15.927 1.00 42.62 87 GLU A C 1
ATOM 647 O O . GLU A 1 87 ? -3.234 9.063 14.698 1.00 42.62 87 GLU A O 1
ATOM 652 N N . ALA A 1 88 ? -3.878 8.215 16.643 1.00 40.53 88 ALA A N 1
ATOM 653 C CA . ALA A 1 88 ? -5.038 7.494 16.130 1.00 40.53 88 ALA A CA 1
ATOM 654 C C . ALA A 1 88 ? -5.727 6.883 17.341 1.00 40.53 88 ALA A C 1
ATOM 656 O O . ALA A 1 88 ? -5.260 5.911 17.930 1.00 40.53 88 ALA A O 1
ATOM 657 N N . ILE A 1 89 ? -6.794 7.562 17.732 1.00 43.69 89 ILE A N 1
ATOM 658 C CA . ILE A 1 89 ? -7.778 7.211 18.746 1.00 43.69 89 ILE A CA 1
ATOM 659 C C . ILE A 1 89 ? -7.956 5.685 18.774 1.00 43.69 89 ILE A C 1
ATOM 661 O O . ILE A 1 89 ? -8.331 5.070 17.774 1.00 43.69 89 ILE A O 1
ATOM 665 N N . ALA A 1 90 ? -7.601 5.081 19.908 1.00 37.06 90 ALA A N 1
ATOM 666 C CA . ALA A 1 90 ? -7.779 3.660 20.160 1.00 37.06 90 ALA A CA 1
ATOM 667 C C . ALA A 1 90 ? -9.248 3.256 19.928 1.00 37.06 90 ALA A C 1
ATOM 669 O O . ALA A 1 90 ? -10.136 4.065 20.200 1.00 37.06 90 ALA A O 1
ATOM 670 N N . PRO A 1 91 ? -9.551 2.012 19.512 1.00 48.00 91 PRO A N 1
ATOM 671 C CA . PRO A 1 91 ? -10.896 1.480 19.636 1.00 48.00 91 PRO A CA 1
ATOM 672 C C . PRO A 1 91 ? -11.100 1.140 21.116 1.00 48.00 91 PRO A C 1
ATOM 674 O O . PRO A 1 91 ? -10.975 -0.010 21.541 1.00 48.00 91 PRO A O 1
ATOM 677 N N . VAL A 1 92 ? -11.313 2.172 21.931 1.00 46.38 92 VAL A N 1
ATOM 678 C CA . VAL A 1 92 ? -11.832 2.005 23.282 1.00 46.38 92 VAL A CA 1
ATOM 679 C C . VAL A 1 92 ? -13.264 1.520 23.108 1.00 46.38 92 VAL A C 1
ATOM 681 O O . VAL A 1 92 ? -13.966 1.941 22.192 1.00 46.38 92 VAL A O 1
ATOM 684 N N . ALA A 1 93 ? -13.650 0.537 23.916 1.00 46.12 93 ALA A N 1
ATOM 685 C CA . ALA A 1 93 ? -14.986 -0.033 23.919 1.00 46.12 93 ALA A CA 1
ATOM 686 C C . ALA A 1 93 ? -16.039 1.066 23.750 1.00 46.12 93 ALA A C 1
ATOM 688 O O . ALA A 1 93 ? -15.962 2.068 24.453 1.00 46.12 93 ALA A O 1
ATOM 689 N N . ASP A 1 94 ? -16.973 0.827 22.828 1.00 55.91 94 ASP A N 1
ATOM 690 C CA . ASP A 1 94 ? -18.058 1.682 22.335 1.00 55.91 94 ASP A CA 1
ATOM 691 C C . ASP A 1 94 ? -18.938 2.231 23.483 1.00 55.91 94 ASP A C 1
ATOM 693 O O . ASP A 1 94 ? -20.092 1.841 23.681 1.00 55.91 94 ASP A O 1
ATOM 697 N N . SER A 1 95 ? -18.342 3.078 24.321 1.00 77.88 95 SER A N 1
ATOM 698 C CA . SER A 1 95 ? -18.891 3.547 25.583 1.00 77.88 95 SER A CA 1
ATOM 699 C C . SER A 1 95 ? -19.981 4.554 25.281 1.00 77.88 95 SER A C 1
ATOM 701 O O . SER A 1 95 ? -19.891 5.358 24.349 1.00 77.88 95 SER A O 1
ATOM 703 N N . ASN A 1 96 ? -21.019 4.549 26.110 1.00 81.44 96 ASN A N 1
ATOM 704 C CA . ASN A 1 96 ? -22.110 5.508 25.995 1.00 81.44 96 ASN A CA 1
ATOM 705 C C . ASN A 1 96 ? -21.601 6.962 26.022 1.00 81.44 96 ASN A C 1
ATOM 707 O O . ASN A 1 96 ? -22.169 7.830 25.367 1.00 81.44 96 ASN A O 1
ATOM 711 N N . GLU A 1 97 ? -20.501 7.223 26.723 1.00 83.38 97 GLU A N 1
ATOM 712 C CA . GLU A 1 97 ? -19.860 8.539 26.792 1.00 83.38 97 GLU A CA 1
ATOM 713 C C . GLU A 1 97 ? -19.260 8.962 25.442 1.00 83.38 97 GLU A C 1
ATOM 715 O O . GLU A 1 97 ? -19.416 10.105 25.017 1.00 83.38 97 GLU A O 1
ATOM 720 N N . GLU A 1 98 ? -18.646 8.032 24.711 1.00 83.56 98 GLU A N 1
ATOM 721 C CA . GLU A 1 98 ? -18.022 8.306 23.415 1.00 83.56 98 GLU A CA 1
ATOM 722 C C . GLU A 1 98 ? -19.066 8.534 22.314 1.00 83.56 98 GLU A C 1
ATOM 724 O O . GLU A 1 98 ? -18.900 9.407 21.458 1.00 83.56 98 GLU A O 1
ATOM 729 N N . LYS A 1 99 ? -20.202 7.828 22.384 1.00 85.56 99 LYS A N 1
ATOM 730 C CA . LYS A 1 99 ? -21.367 8.092 21.522 1.00 85.56 99 LYS A CA 1
ATOM 731 C C . LYS A 1 99 ? -21.911 9.504 21.732 1.00 85.56 99 LYS A C 1
ATOM 733 O O . LYS A 1 99 ? -22.222 10.188 20.758 1.00 85.56 99 LYS A O 1
ATOM 738 N N . VAL A 1 100 ? -21.977 9.965 22.984 1.00 85.94 100 VAL A N 1
ATOM 739 C CA . VAL A 1 100 ? -22.395 11.338 23.315 1.00 85.94 100 VAL A CA 1
ATOM 740 C C . VAL A 1 100 ? -21.383 12.364 22.803 1.00 85.94 100 VAL A C 1
ATOM 742 O O . VAL A 1 100 ? -21.795 13.358 22.210 1.00 85.94 100 VAL A O 1
ATOM 745 N N . LEU A 1 101 ? -20.078 12.129 22.970 1.00 86.75 101 LEU A N 1
ATOM 746 C CA . LEU A 1 101 ? -19.042 13.037 22.464 1.00 86.75 101 LEU A CA 1
ATOM 747 C C . LEU A 1 101 ? -19.073 13.148 20.937 1.00 86.75 101 LEU A C 1
ATOM 749 O O . LEU A 1 101 ? -19.030 14.255 20.410 1.00 86.75 101 LEU A O 1
ATOM 753 N N . ARG A 1 102 ? -19.230 12.029 20.223 1.00 86.12 102 ARG A N 1
ATOM 754 C CA . ARG A 1 102 ? -19.368 12.022 18.760 1.00 86.12 102 ARG A CA 1
ATOM 755 C C . ARG A 1 102 ? -20.604 12.788 18.307 1.00 86.12 102 ARG A C 1
ATOM 757 O O . ARG A 1 102 ? -20.506 13.645 17.436 1.00 86.12 102 ARG A O 1
ATOM 764 N N . PHE A 1 103 ? -21.744 12.556 18.952 1.00 86.06 103 PHE A N 1
ATOM 765 C CA . PHE A 1 103 ? -22.951 13.329 18.678 1.00 86.06 103 PHE A CA 1
ATOM 766 C C . PHE A 1 103 ? -22.724 14.829 18.905 1.00 86.06 103 PHE A C 1
ATOM 768 O O . PHE A 1 103 ? -23.201 15.637 18.117 1.00 86.06 103 PHE A O 1
ATOM 775 N N . LEU A 1 104 ? -21.947 15.207 19.926 1.00 87.38 104 LEU A N 1
ATOM 776 C CA . LEU A 1 104 ? -21.616 16.605 20.205 1.00 87.38 104 LEU A CA 1
ATOM 777 C C . LEU A 1 104 ? -20.651 17.244 19.192 1.00 87.38 104 LEU A C 1
ATOM 779 O O . LEU A 1 104 ? -20.640 18.467 19.060 1.00 87.38 104 LEU A O 1
ATOM 783 N N . THR A 1 105 ? -19.871 16.445 18.451 1.00 84.75 105 THR A N 1
ATOM 784 C CA . THR A 1 105 ? -19.050 16.969 17.343 1.00 84.75 105 THR A CA 1
ATOM 785 C C . THR A 1 105 ? -19.893 17.409 16.147 1.00 84.75 105 THR A C 1
ATOM 787 O O . THR A 1 105 ? -19.543 18.379 15.479 1.00 84.75 105 THR A O 1
ATOM 790 N N . GLU A 1 106 ? -21.026 16.745 15.907 1.00 83.12 106 GLU A N 1
ATOM 791 C CA . GLU A 1 106 ? -21.950 17.063 14.811 1.00 83.12 106 GLU A CA 1
ATOM 792 C C . GLU A 1 106 ? -23.072 18.020 15.256 1.00 83.12 106 GLU A C 1
ATOM 794 O O . GLU A 1 106 ? -23.503 18.891 14.500 1.00 83.12 106 GLU A O 1
ATOM 799 N N . HIS A 1 107 ? -23.518 17.904 16.509 1.00 81.25 107 HIS A N 1
ATOM 800 C CA . HIS A 1 107 ? -24.591 18.692 17.105 1.00 81.25 107 HIS A CA 1
ATOM 801 C C . HIS A 1 107 ? -24.092 19.417 18.357 1.00 81.25 107 HIS A C 1
ATOM 803 O O . HIS A 1 107 ? -23.833 18.794 19.373 1.00 81.25 107 HIS A O 1
ATOM 809 N N . GLN A 1 108 ? -24.045 20.751 18.359 1.00 83.69 108 GLN A N 1
ATOM 810 C CA . GLN A 1 108 ? -23.476 21.509 19.491 1.00 83.69 108 GLN A CA 1
ATOM 811 C C . GLN A 1 108 ? -24.204 21.333 20.841 1.00 83.69 108 GLN A C 1
ATOM 813 O O . GLN A 1 108 ? -23.674 21.726 21.878 1.00 83.69 108 GLN A O 1
ATOM 818 N N . VAL A 1 109 ? -25.421 20.776 20.852 1.00 86.75 109 VAL A N 1
ATOM 819 C CA . VAL A 1 109 ? -26.235 20.601 22.061 1.00 86.75 109 VAL A CA 1
ATOM 820 C C . VAL A 1 109 ? -26.877 19.219 22.070 1.00 86.75 109 VAL A C 1
ATOM 822 O O . VAL A 1 109 ? -27.494 18.803 21.090 1.00 86.75 109 VAL A O 1
ATOM 825 N N . ILE A 1 110 ? -26.814 18.542 23.219 1.00 88.44 110 ILE A N 1
ATOM 826 C CA . ILE A 1 110 ? -27.539 17.296 23.472 1.00 88.44 110 ILE A CA 1
ATOM 827 C C . ILE A 1 110 ? -28.578 17.496 24.579 1.00 88.44 110 ILE A C 1
ATOM 829 O O . ILE A 1 110 ? -28.294 18.032 25.648 1.00 88.44 110 ILE A O 1
ATOM 833 N N . THR A 1 111 ? -29.811 17.053 24.332 1.00 88.56 111 THR A N 1
ATOM 834 C CA . THR A 1 111 ? -30.877 17.045 25.347 1.00 88.56 111 THR A CA 1
ATOM 835 C C . THR A 1 111 ? -31.002 15.662 25.980 1.00 88.56 111 THR A C 1
ATOM 837 O O . THR A 1 111 ? -30.648 14.656 25.369 1.00 88.56 111 THR A O 1
ATOM 840 N N . ARG A 1 112 ? -31.585 15.567 27.184 1.00 84.44 112 ARG A N 1
ATOM 841 C CA . ARG A 1 112 ? -31.828 14.266 27.846 1.00 84.44 112 ARG A CA 1
ATOM 842 C C . ARG A 1 112 ? -32.657 13.306 26.985 1.00 84.44 112 ARG A C 1
ATOM 844 O O . ARG A 1 112 ? -32.411 12.107 27.015 1.00 84.44 112 ARG A O 1
ATOM 851 N N . LYS A 1 113 ? -33.616 13.835 26.214 1.00 85.06 113 LYS A N 1
ATOM 852 C CA . LYS A 1 113 ? -34.441 13.047 25.288 1.00 85.06 113 LYS A CA 1
ATOM 853 C C . LYS A 1 113 ? -33.618 12.547 24.097 1.00 85.06 113 LYS A C 1
ATOM 855 O O . LYS A 1 113 ? -33.753 11.391 23.726 1.00 85.06 113 LYS A O 1
ATOM 860 N N . ALA A 1 114 ? -32.732 13.383 23.550 1.00 85.00 114 ALA A N 1
ATOM 861 C CA . ALA A 1 114 ? -31.816 12.976 22.485 1.00 85.00 114 ALA A CA 1
ATOM 862 C C . ALA A 1 114 ? -30.817 11.911 22.966 1.00 85.00 114 ALA A C 1
ATOM 864 O O . ALA A 1 114 ? -30.635 10.911 22.285 1.00 85.00 114 ALA A O 1
ATOM 865 N N . ALA A 1 115 ? -30.249 12.065 24.167 1.00 86.81 115 ALA A N 1
ATOM 866 C CA . ALA A 1 115 ? -29.356 11.069 24.764 1.00 86.81 115 ALA A CA 1
ATOM 867 C C . ALA A 1 115 ? -30.062 9.732 25.042 1.00 86.81 115 ALA A C 1
ATOM 869 O O . ALA A 1 115 ? -29.462 8.677 24.877 1.00 86.81 115 ALA A O 1
ATOM 870 N N . GLN A 1 116 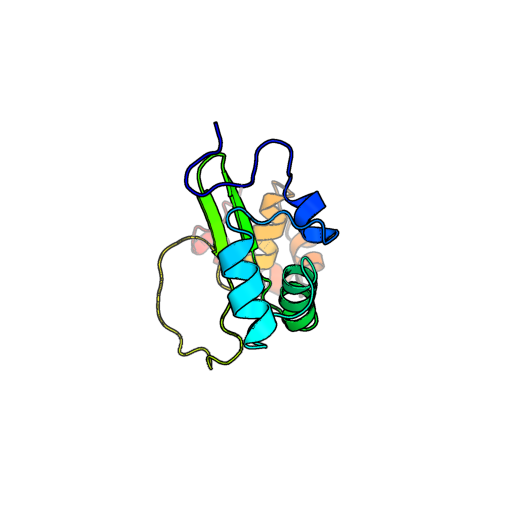? -31.342 9.767 25.427 1.00 90.06 116 GLN A N 1
ATOM 871 C CA . GLN A 1 116 ? -32.155 8.563 25.595 1.00 90.06 116 GLN A CA 1
ATOM 872 C C . GLN A 1 116 ? -32.259 7.771 24.284 1.00 90.06 116 GLN A C 1
ATOM 874 O O . GLN A 1 116 ? -32.011 6.570 24.281 1.00 90.06 116 GLN A O 1
ATOM 879 N N . THR A 1 117 ? -32.587 8.452 23.181 1.00 87.62 117 THR A N 1
ATOM 880 C CA . THR A 1 117 ? -32.699 7.831 21.854 1.00 87.62 117 THR A CA 1
ATOM 881 C C . THR A 1 117 ? -31.340 7.392 21.307 1.00 87.62 117 THR A C 1
ATOM 883 O O . THR A 1 117 ? -31.242 6.330 20.710 1.00 87.62 117 THR A O 1
ATOM 886 N N . LEU A 1 118 ? -30.291 8.191 21.521 1.00 87.12 118 LEU A N 1
ATOM 887 C CA . LEU A 1 118 ? -28.935 7.924 21.031 1.00 87.12 118 LEU A CA 1
ATOM 888 C C . LEU A 1 118 ? -28.301 6.692 21.690 1.00 87.12 118 LEU A C 1
ATOM 890 O O . LEU A 1 118 ? -27.579 5.944 21.038 1.00 87.12 118 LEU A O 1
ATOM 894 N N . LEU A 1 119 ? -28.540 6.512 22.990 1.00 86.69 119 LEU A N 1
ATOM 895 C CA . LEU A 1 119 ? -27.921 5.460 23.797 1.00 86.69 119 LEU A CA 1
ATOM 896 C C . LEU A 1 119 ? -28.812 4.223 23.971 1.00 86.69 119 LEU A C 1
ATOM 898 O O . LEU A 1 119 ? -28.347 3.239 24.533 1.00 86.69 119 LEU A O 1
ATOM 902 N N . ASP A 1 120 ? -30.069 4.286 23.523 1.00 85.19 120 ASP A N 1
ATOM 903 C CA . ASP A 1 120 ? -31.095 3.251 23.712 1.00 85.19 120 ASP A CA 1
ATOM 904 C C . ASP A 1 120 ? -31.241 2.796 25.181 1.00 85.19 120 ASP A C 1
ATOM 906 O O . ASP A 1 120 ? -31.264 1.616 25.525 1.00 85.19 120 ASP A O 1
ATOM 910 N N . VAL A 1 121 ? -31.298 3.769 26.098 1.00 87.81 121 VAL A N 1
ATOM 911 C CA . VAL A 1 121 ? -31.441 3.525 27.545 1.00 87.81 121 VAL A CA 1
ATOM 912 C C . VAL A 1 121 ? -32.649 4.254 28.124 1.00 87.81 121 VAL A C 1
ATOM 914 O O . VAL A 1 121 ? -33.257 5.105 27.484 1.00 87.81 121 VAL A O 1
ATOM 917 N N . SER A 1 122 ? -33.001 3.967 29.383 1.00 88.31 122 SER A N 1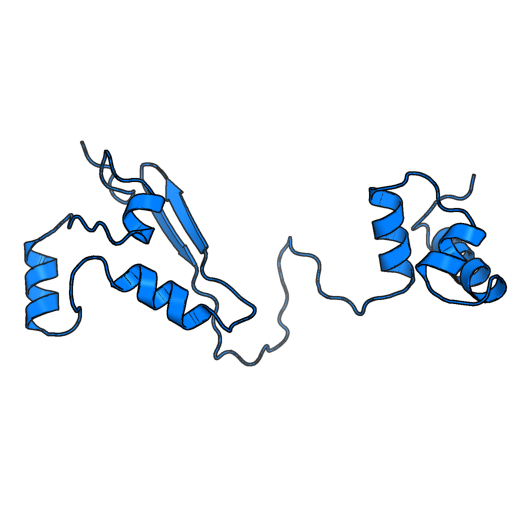
ATOM 918 C CA . SER A 1 122 ? -34.041 4.730 30.083 1.00 88.31 122 SER A CA 1
ATOM 919 C C . SER A 1 122 ? -33.645 6.205 30.251 1.00 88.31 122 SER A C 1
ATOM 921 O O . SER A 1 122 ? -32.468 6.529 30.428 1.00 88.31 122 SER A O 1
ATOM 923 N N . GLN A 1 123 ? -34.631 7.105 30.309 1.00 85.62 123 GLN A N 1
ATOM 924 C CA . GLN A 1 123 ? -34.394 8.535 30.557 1.00 85.62 123 GLN A CA 1
ATOM 925 C C . GLN A 1 123 ? -33.584 8.780 31.847 1.00 85.62 123 GLN A C 1
ATOM 927 O O . GLN A 1 123 ? -32.755 9.689 31.911 1.00 85.62 123 GLN A O 1
ATOM 932 N N . SER A 1 124 ? -33.798 7.947 32.873 1.00 84.88 124 SER A N 1
ATOM 933 C CA . SER A 1 124 ? -33.068 8.024 34.142 1.00 84.88 124 SER A CA 1
ATOM 934 C C . SER A 1 124 ? -31.592 7.645 33.988 1.00 84.88 124 SER A C 1
ATOM 936 O O . SER A 1 124 ? -30.725 8.314 34.547 1.00 84.88 124 SER A O 1
ATOM 938 N N . THR A 1 125 ? -31.295 6.625 33.179 1.00 83.88 125 THR A N 1
ATOM 939 C CA . THR A 1 125 ? -29.932 6.169 32.884 1.00 83.88 125 THR A CA 1
ATOM 940 C C . THR A 1 125 ? -29.193 7.196 32.031 1.00 83.88 125 THR A C 1
ATOM 942 O O . THR A 1 125 ? -28.082 7.582 32.381 1.00 83.88 125 THR A O 1
ATOM 945 N N . ALA A 1 126 ? -29.837 7.723 30.984 1.00 88.12 126 ALA A N 1
ATOM 946 C CA . ALA A 1 126 ? -29.284 8.797 30.158 1.00 88.12 126 ALA A CA 1
ATOM 947 C C . ALA A 1 126 ? -28.962 10.046 30.996 1.00 88.12 126 ALA A C 1
ATOM 949 O O . ALA A 1 126 ? -27.898 10.643 30.854 1.00 88.12 126 ALA A O 1
ATOM 950 N N . GLY A 1 127 ? -29.848 10.409 31.931 1.00 88.12 127 GLY A N 1
ATOM 951 C CA . GLY A 1 127 ? -29.613 11.512 32.861 1.00 88.12 127 GLY A CA 1
ATOM 952 C C . GLY A 1 127 ? -28.405 11.296 33.778 1.00 88.12 127 GLY A C 1
ATOM 953 O O . GLY A 1 127 ? -27.662 12.245 34.019 1.00 88.12 127 GLY A O 1
ATOM 954 N N . ARG A 1 128 ? -28.180 10.068 34.268 1.00 88.69 128 ARG A N 1
ATOM 955 C CA . ARG A 1 128 ? -26.999 9.735 35.086 1.00 88.69 128 ARG A CA 1
ATOM 956 C C . ARG A 1 128 ? -25.705 9.806 34.281 1.00 88.69 128 ARG A C 1
ATOM 958 O O . ARG A 1 128 ? -24.740 10.356 34.791 1.00 88.69 128 ARG A O 1
ATOM 965 N N . ILE A 1 129 ? -25.706 9.300 33.047 1.00 88.44 129 ILE A N 1
ATOM 966 C CA . ILE A 1 129 ? -24.534 9.332 32.158 1.00 88.44 129 ILE A CA 1
ATOM 967 C C . ILE A 1 129 ? -24.153 10.781 31.850 1.00 88.44 129 ILE A C 1
ATOM 969 O O . ILE A 1 129 ? -23.021 11.179 32.089 1.00 88.44 129 ILE A O 1
ATOM 973 N N . LEU A 1 130 ? -25.115 11.609 31.427 1.00 89.44 130 LEU A N 1
ATOM 974 C CA . LEU A 1 130 ? -24.852 13.028 31.169 1.00 89.44 130 LEU A CA 1
ATOM 975 C C . LEU A 1 130 ? -24.350 13.757 32.419 1.00 89.44 130 LEU A C 1
ATOM 977 O O . LEU A 1 130 ? -23.450 14.582 32.319 1.00 89.44 130 LEU A O 1
ATOM 981 N N . LYS A 1 131 ? -24.901 13.447 33.600 1.00 91.12 131 LYS A N 1
ATOM 982 C CA . LYS A 1 131 ? -24.425 14.037 34.855 1.00 91.12 131 LYS A CA 1
ATOM 983 C C . LYS A 1 131 ? -22.986 13.619 35.169 1.00 91.12 131 LYS A C 1
ATOM 985 O O . LYS A 1 131 ? -22.180 14.481 35.486 1.00 91.12 131 LYS A O 1
ATOM 990 N N . ALA A 1 132 ? -22.655 12.339 35.015 1.00 88.19 132 ALA A N 1
ATOM 991 C CA . ALA A 1 132 ? -21.297 11.843 35.214 1.00 88.19 132 ALA A CA 1
ATOM 992 C C . ALA A 1 132 ? -20.292 12.515 34.261 1.00 88.19 132 ALA A C 1
ATOM 994 O O . ALA A 1 132 ? -19.201 12.873 34.691 1.00 88.19 132 ALA A O 1
ATOM 995 N N . MET A 1 133 ? -20.681 12.759 33.005 1.00 88.06 133 MET A N 1
ATOM 996 C CA . MET A 1 133 ? -19.851 13.472 32.024 1.00 88.06 133 MET A CA 1
ATOM 997 C C . MET A 1 133 ? -19.676 14.967 32.342 1.00 88.06 133 MET A C 1
ATOM 999 O O . MET A 1 133 ? -18.664 15.567 31.981 1.00 88.06 133 MET A O 1
ATOM 1003 N N . VAL A 1 134 ? -20.657 15.593 33.000 1.00 90.56 134 VAL A N 1
ATOM 1004 C CA . VAL A 1 134 ? -20.519 16.968 33.509 1.00 90.56 134 VAL A CA 1
ATOM 1005 C C . VAL A 1 134 ? -19.584 16.987 34.715 1.00 90.56 134 VAL A C 1
ATOM 1007 O O . VAL A 1 134 ? -18.674 17.812 34.769 1.00 90.56 134 VAL A O 1
ATOM 1010 N N . ASP A 1 135 ? -19.769 16.052 35.649 1.00 89.31 135 ASP A N 1
ATOM 1011 C CA . ASP A 1 135 ? -18.954 15.934 36.861 1.00 89.31 135 ASP A CA 1
ATOM 1012 C C . ASP A 1 135 ? -17.484 15.600 36.524 1.00 89.31 135 ASP A C 1
ATOM 1014 O O . ASP A 1 135 ? -16.573 16.074 37.201 1.00 89.31 135 ASP A O 1
ATOM 1018 N N . SER A 1 136 ? -17.234 14.845 35.447 1.00 83.69 136 SER A N 1
ATOM 1019 C CA . SER A 1 136 ? -15.887 14.554 34.931 1.00 83.69 136 SER A CA 1
ATOM 1020 C C . SER A 1 136 ? -15.287 15.682 34.078 1.00 83.69 136 SER A C 1
ATOM 1022 O O . SER A 1 136 ? -14.126 15.597 33.676 1.00 83.69 136 SER A O 1
ATOM 1024 N N . GLY A 1 137 ? -16.046 16.749 33.799 1.00 85.19 137 GLY A N 1
ATOM 1025 C CA . GLY A 1 137 ? -15.601 17.902 33.012 1.00 85.19 137 GLY A CA 1
ATOM 1026 C C . GLY A 1 137 ? -15.532 17.666 31.498 1.00 85.19 137 GLY A C 1
ATOM 1027 O O . GLY A 1 137 ? -15.001 18.514 30.782 1.00 85.19 137 GLY A O 1
ATOM 1028 N N . GLN A 1 138 ? -16.070 16.550 30.996 1.00 83.38 138 GLN A N 1
ATOM 1029 C CA . GLN A 1 138 ? -16.081 16.220 29.565 1.00 83.38 138 GLN A CA 1
ATOM 1030 C C . GLN A 1 138 ? -17.084 17.065 28.769 1.00 83.38 138 GLN A C 1
ATOM 1032 O O . GLN A 1 138 ? -16.846 1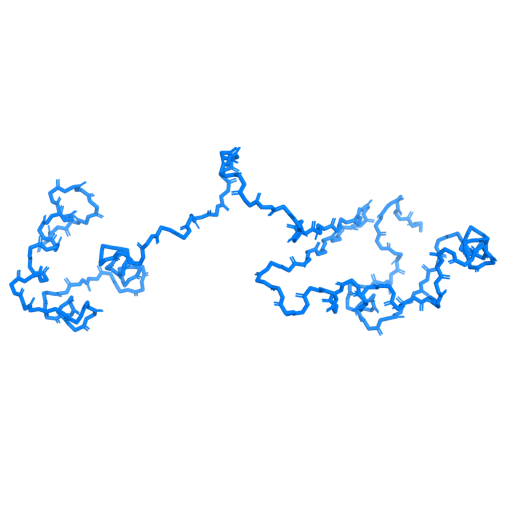7.368 27.602 1.00 83.38 138 GLN A O 1
ATOM 1037 N N . ILE A 1 139 ? -18.202 17.455 29.387 1.00 87.12 139 ILE A N 1
ATOM 1038 C CA . ILE A 1 139 ? -19.231 18.305 28.772 1.00 87.12 139 ILE A CA 1
ATOM 1039 C C . ILE A 1 139 ? -19.673 19.395 29.752 1.00 87.12 139 ILE A C 1
ATOM 1041 O O . ILE A 1 139 ? -19.617 19.215 30.967 1.00 87.12 139 ILE A O 1
ATOM 1045 N N . LYS A 1 140 ? -20.132 20.540 29.237 1.00 87.19 140 LYS A N 1
ATOM 1046 C CA . LYS A 1 140 ? -20.668 21.631 30.064 1.00 87.19 140 LYS A CA 1
ATOM 1047 C C . LYS A 1 140 ? -22.187 21.646 30.005 1.00 87.19 140 LYS A C 1
ATOM 1049 O O . LYS A 1 140 ? -22.772 21.591 28.926 1.00 87.19 140 LYS A O 1
ATOM 1054 N N . GLN A 1 141 ? -22.811 21.739 31.174 1.00 84.25 141 GLN A N 1
ATOM 1055 C CA . GLN A 1 141 ? -24.235 22.016 31.288 1.00 84.25 141 GLN A CA 1
ATOM 1056 C C . GLN A 1 141 ? -24.459 23.532 31.206 1.00 84.25 141 GLN A C 1
ATOM 1058 O O . GLN A 1 141 ? -23.778 24.286 31.903 1.00 84.25 141 GLN A O 1
ATOM 1063 N N . PHE A 1 142 ? -25.412 23.947 30.373 1.00 76.19 142 PHE A N 1
ATOM 1064 C CA . PHE A 1 142 ? -25.900 25.323 30.258 1.00 76.19 142 PHE A CA 1
ATOM 1065 C C . PHE A 1 142 ? -27.381 25.385 30.636 1.00 76.19 142 PHE A C 1
ATOM 1067 O O . PHE A 1 142 ? -28.071 24.345 30.479 1.00 76.19 142 PHE A O 1
#